Protein AF-A0A8X8XMQ1-F1 (afdb_monomer)

InterPro domains:
  IPR029466 No apical meristem-associated, C-terminal domain [PF14303] (60-136)

Foldseek 3Di:
DDDPFDDDDPVLVVLLVVLLVCLVPDVVNPPPDDPVVSLVSSLCCSQVPPPDDPPHDRDDSVRSVVSVVVVVVVVVVVVVVVVVVVVVVCPDAHPVRVVVVVVVVVVVLVVLVPDDLVPDPDPVVSVVSVVSVVVVVVVVVVVVPDPPPVPDPDDPPPDVPPPPPDPDDDDD

Organism: Salvia splendens (NCBI:txid180675)

Solvent-accessible surface area (backbone atoms only — not comparable to full-atom values): 10813 Å² total; per-residue (Å²): 134,88,76,80,76,79,79,80,50,70,66,55,51,52,51,46,51,50,42,45,50,55,62,74,65,34,79,88,62,54,93,86,62,55,71,69,60,53,42,50,49,41,31,49,47,50,72,65,37,87,89,50,65,86,86,58,75,87,68,49,54,70,62,52,51,56,51,51,54,51,50,51,51,51,52,54,51,52,51,51,52,52,53,52,51,55,52,54,68,63,72,75,63,48,74,64,53,55,50,51,50,54,53,49,51,52,53,52,53,48,51,64,65,68,53,70,64,86,76,50,84,51,68,67,62,35,51,50,55,55,52,50,45,52,52,53,53,52,52,53,63,63,60,71,74,61,79,87,80,85,83,73,91,68,75,81,79,84,64,76,82,77,73,72,92,63,100,73,74,82,91,127

Radius of gyration: 32.0 Å; Cα contacts (8 Å, |Δi|>4): 45; chains: 1; bounding box: 62×36×99 Å

Nearest PDB structures (foldseek):
  2kkm-assembly1_A  TM=2.518E-01  e=3.174E+00  Saccharomyces cerevisiae
  8zkk-assembly1_A  TM=2.402E-01  e=3.375E+00  Vibrio cholerae

Sequence (172 aa):
MSVRQESYTENEYILLCKVYMEISQDPGIGTSQSAQRFWQRVENGFNQAEERDPTWPESTQRSMQARIQAIEKATKKFHGCIRAAEARNRSGASNVDINSHDLKTVKEENKIMAMDLSSIVDPDSRAYFQAERRRILQKIAQQQEQPNDYATGTYPSYFDNIGGSGSGLPDY

Structure (mmCIF, N/CA/C/O backbone):
data_AF-A0A8X8XMQ1-F1
#
_entry.id   AF-A0A8X8XMQ1-F1
#
loop_
_atom_site.group_PDB
_atom_site.id
_atom_site.type_symbol
_atom_site.label_atom_id
_atom_site.label_alt_id
_atom_site.label_comp_id
_atom_site.label_asym_id
_atom_site.label_entity_id
_atom_site.label_seq_id
_atom_site.pdbx_PDB_ins_code
_atom_site.Cartn_x
_atom_site.Cartn_y
_atom_site.Cartn_z
_atom_site.occupancy
_atom_site.B_iso_or_equiv
_atom_site.auth_seq_id
_atom_site.auth_comp_id
_atom_site.auth_asym_id
_atom_site.auth_atom_id
_atom_site.pdbx_PDB_model_num
ATOM 1 N N . MET A 1 1 ? -0.361 1.580 37.989 1.00 31.00 1 MET A N 1
ATOM 2 C CA . MET A 1 1 ? 0.686 0.943 37.161 1.00 31.00 1 MET A CA 1
ATOM 3 C C . MET A 1 1 ? 0.164 0.907 35.734 1.00 31.00 1 MET A C 1
ATOM 5 O O . MET A 1 1 ? -0.951 0.443 35.550 1.00 31.00 1 MET A O 1
ATOM 9 N N . SER A 1 2 ? 0.879 1.483 34.763 1.00 45.88 2 SER A N 1
ATOM 10 C CA . SER A 1 2 ? 0.451 1.472 33.356 1.00 45.88 2 SER A CA 1
ATOM 11 C C . SER A 1 2 ? 0.889 0.149 32.735 1.00 45.88 2 SER A C 1
ATOM 13 O O . SER A 1 2 ? 2.086 -0.082 32.566 1.00 45.88 2 SER A O 1
ATOM 15 N N . VAL A 1 3 ? -0.060 -0.751 32.493 1.00 45.72 3 VAL A N 1
ATOM 16 C CA . VAL A 1 3 ? 0.205 -2.026 31.822 1.00 45.72 3 VAL A CA 1
ATOM 17 C C . VAL A 1 3 ? 0.444 -1.712 30.346 1.00 45.72 3 VAL A C 1
ATOM 19 O O . VAL A 1 3 ? -0.413 -1.119 29.690 1.00 45.72 3 VAL A O 1
ATOM 22 N N . ARG A 1 4 ? 1.627 -2.055 29.823 1.00 51.62 4 ARG A N 1
ATOM 23 C CA . ARG A 1 4 ? 1.875 -2.026 28.375 1.00 51.62 4 ARG A CA 1
ATOM 24 C C . ARG A 1 4 ? 0.881 -2.984 27.722 1.00 51.62 4 ARG A C 1
ATOM 26 O O . ARG A 1 4 ? 0.879 -4.158 28.071 1.00 51.62 4 ARG A O 1
ATOM 33 N N . GLN A 1 5 ? 0.061 -2.490 26.797 1.00 57.59 5 GLN A N 1
ATOM 34 C CA . GLN A 1 5 ? -0.728 -3.376 25.944 1.00 57.59 5 GLN A CA 1
ATOM 35 C C . GLN A 1 5 ? 0.222 -4.253 25.123 1.00 57.59 5 GLN A C 1
ATOM 37 O O . GLN A 1 5 ? 1.245 -3.768 24.626 1.00 57.59 5 GLN A O 1
ATOM 42 N N . GLU A 1 6 ? -0.119 -5.533 25.006 1.00 67.06 6 GLU A N 1
ATOM 43 C CA . GLU A 1 6 ? 0.567 -6.473 24.126 1.00 67.06 6 GLU A CA 1
ATOM 44 C C . GLU A 1 6 ? 0.499 -5.983 22.670 1.00 67.06 6 GLU A C 1
ATOM 46 O O . GLU A 1 6 ? -0.415 -5.260 22.255 1.00 67.06 6 GLU A O 1
ATOM 51 N N . SER A 1 7 ? 1.536 -6.300 21.896 1.00 81.06 7 SER A N 1
ATOM 52 C CA . SER A 1 7 ? 1.567 -5.998 20.466 1.00 81.06 7 SER A CA 1
ATOM 53 C C . SER A 1 7 ? 0.477 -6.786 19.748 1.00 81.06 7 SER A C 1
ATOM 55 O O . SER A 1 7 ? 0.294 -7.958 20.057 1.00 81.06 7 SER A O 1
ATOM 57 N N . TYR A 1 8 ? -0.175 -6.172 18.757 1.00 87.50 8 TYR A N 1
ATOM 58 C CA . TYR A 1 8 ? -1.131 -6.897 17.918 1.00 87.50 8 TYR A CA 1
ATOM 59 C C . TYR A 1 8 ? -0.443 -8.079 17.243 1.00 87.50 8 TYR A C 1
ATOM 61 O O . TYR A 1 8 ? 0.661 -7.951 16.705 1.00 87.50 8 TYR A O 1
ATOM 69 N N . THR A 1 9 ? -1.131 -9.205 17.258 1.00 92.44 9 THR A N 1
ATOM 70 C CA . THR A 1 9 ? -0.825 -10.389 16.474 1.00 92.44 9 THR A CA 1
ATOM 71 C C . THR A 1 9 ? -1.127 -10.150 14.996 1.00 92.44 9 THR A C 1
ATOM 73 O O . THR A 1 9 ? -1.836 -9.217 14.614 1.00 92.44 9 THR A O 1
ATOM 76 N N . GLU A 1 10 ? -0.594 -11.012 14.135 1.00 92.50 10 GLU A N 1
ATOM 77 C CA . GLU A 1 10 ? -0.872 -10.964 12.697 1.00 92.50 10 GLU A CA 1
ATOM 78 C C . GLU A 1 10 ? -2.375 -11.072 12.398 1.00 92.50 10 GLU A C 1
ATOM 80 O O . GLU A 1 10 ? -2.903 -10.294 11.605 1.00 92.50 10 GLU A O 1
ATOM 85 N N . ASN A 1 11 ? -3.085 -11.957 13.101 1.00 94.69 11 ASN A N 1
ATOM 86 C CA . ASN A 1 11 ? -4.529 -12.125 12.948 1.00 94.69 11 ASN A CA 1
ATOM 87 C C . ASN A 1 11 ? -5.309 -10.871 13.376 1.00 94.69 11 ASN A C 1
ATOM 89 O O . ASN A 1 11 ? -6.261 -10.493 12.693 1.00 94.69 11 ASN A O 1
ATOM 93 N N . GLU A 1 12 ? -4.881 -10.178 14.440 1.00 94.44 12 GLU A N 1
ATOM 94 C CA . GLU A 1 12 ? -5.466 -8.884 14.821 1.00 94.44 12 GLU A CA 1
ATOM 95 C C . GLU A 1 12 ? -5.277 -7.836 13.721 1.00 94.44 12 GLU A C 1
ATOM 97 O O . GLU A 1 12 ? -6.205 -7.089 13.411 1.00 94.44 12 GLU A O 1
ATOM 102 N N . TYR A 1 13 ? -4.094 -7.781 13.098 1.00 95.38 13 TYR A N 1
ATOM 103 C CA . TYR A 1 13 ? -3.847 -6.872 11.978 1.00 95.38 13 TYR A CA 1
ATOM 104 C C . TYR A 1 13 ? -4.700 -7.210 10.754 1.00 95.38 13 TYR A C 1
ATOM 106 O O . TYR A 1 13 ? -5.242 -6.296 10.133 1.00 95.38 13 TYR A O 1
ATOM 114 N N . ILE A 1 14 ? -4.836 -8.494 10.412 1.00 95.88 14 ILE A N 1
ATOM 115 C CA . ILE A 1 14 ? -5.660 -8.941 9.282 1.00 95.88 14 ILE A CA 1
ATOM 116 C C . ILE A 1 14 ? -7.117 -8.523 9.496 1.00 95.88 14 ILE A C 1
ATOM 118 O O . ILE A 1 14 ? -7.693 -7.887 8.611 1.00 95.88 14 ILE A O 1
ATOM 122 N N . LEU A 1 15 ? -7.693 -8.820 10.667 1.00 96.94 15 LEU A N 1
ATOM 123 C CA . LEU A 1 15 ? -9.064 -8.425 10.994 1.00 96.94 15 LEU A CA 1
ATOM 124 C C . LEU A 1 15 ? -9.235 -6.902 10.942 1.00 96.94 15 LEU A C 1
ATOM 126 O O . LEU A 1 15 ? -10.170 -6.401 10.319 1.00 96.94 15 LEU A O 1
ATOM 130 N N . LEU A 1 16 ? -8.308 -6.154 11.548 1.00 96.69 16 LEU A N 1
ATOM 131 C CA . LEU A 1 16 ? -8.357 -4.693 11.548 1.00 96.69 16 LEU A CA 1
ATOM 132 C C . LEU A 1 16 ? -8.347 -4.122 10.122 1.00 96.69 16 LEU A C 1
ATOM 134 O O . LEU A 1 16 ? -9.133 -3.227 9.816 1.00 96.69 16 LEU A O 1
ATOM 138 N N . CYS A 1 17 ? -7.493 -4.647 9.242 1.00 96.88 17 CYS A N 1
ATOM 139 C CA 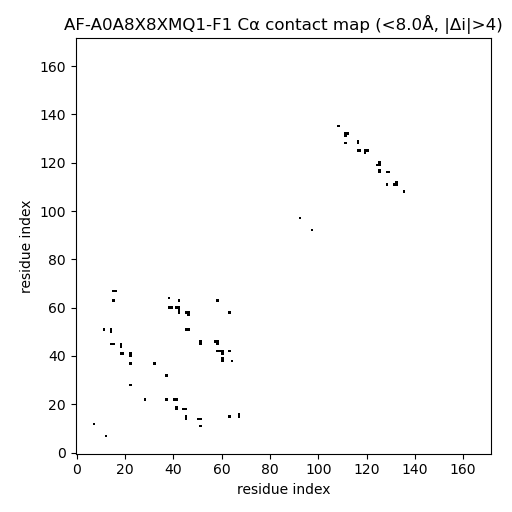. CYS A 1 17 ? -7.455 -4.241 7.840 1.00 96.88 17 CYS A CA 1
ATOM 140 C C . CYS A 1 17 ? -8.768 -4.552 7.117 1.00 96.88 17 CYS A C 1
ATOM 142 O O . CYS A 1 17 ? -9.266 -3.686 6.403 1.00 96.88 17 CYS A O 1
ATOM 144 N N . LYS A 1 18 ? -9.352 -5.742 7.306 1.00 96.25 18 LYS A N 1
ATOM 145 C CA . LYS A 1 18 ? -10.637 -6.102 6.683 1.00 96.25 18 LYS A CA 1
ATOM 146 C C . LYS A 1 18 ? -11.751 -5.136 7.087 1.00 96.25 18 LYS A C 1
ATOM 148 O O . LYS A 1 18 ? -12.341 -4.498 6.221 1.00 96.25 18 LYS A O 1
ATOM 153 N N . VAL A 1 19 ? -11.957 -4.955 8.394 1.00 96.50 19 VAL A N 1
ATOM 154 C CA . VAL A 1 19 ? -12.991 -4.060 8.939 1.00 96.50 19 VAL A CA 1
ATOM 155 C C . VAL A 1 19 ? -12.786 -2.623 8.455 1.00 96.50 19 VAL A C 1
ATOM 157 O O . VAL A 1 19 ? -13.733 -1.951 8.049 1.00 96.50 19 VAL A O 1
ATOM 160 N N . TYR A 1 20 ? -11.541 -2.138 8.461 1.00 95.56 20 TYR A N 1
ATOM 161 C CA . TYR A 1 20 ? -11.221 -0.805 7.955 1.00 95.56 20 TYR A CA 1
ATOM 162 C C . TYR A 1 20 ? -11.580 -0.646 6.472 1.00 95.56 20 TYR A C 1
ATOM 164 O O . TYR A 1 20 ? -12.140 0.377 6.075 1.00 95.56 20 TYR A O 1
ATOM 172 N N . MET A 1 21 ? -11.272 -1.650 5.648 1.00 94.12 21 MET A N 1
ATOM 173 C CA . MET A 1 21 ? -11.558 -1.625 4.214 1.00 94.12 21 MET A CA 1
ATOM 174 C C . MET A 1 21 ? -13.061 -1.650 3.932 1.00 94.12 21 MET A C 1
ATOM 176 O O . MET A 1 21 ? -13.530 -0.844 3.136 1.00 94.12 21 MET A O 1
ATOM 180 N N . GLU A 1 22 ? -13.826 -2.489 4.630 1.00 92.94 22 GLU A N 1
ATOM 181 C CA . GLU A 1 22 ? -15.287 -2.545 4.490 1.00 92.94 22 GLU A CA 1
ATOM 182 C C . GLU A 1 22 ? -15.936 -1.197 4.826 1.00 92.94 22 GLU A C 1
ATOM 184 O O . GLU A 1 22 ? -16.739 -0.677 4.055 1.00 92.94 22 GLU A O 1
ATOM 189 N N . ILE A 1 23 ? -15.529 -0.578 5.936 1.00 92.12 23 ILE A N 1
ATOM 190 C CA . ILE A 1 23 ? -16.102 0.696 6.391 1.00 92.12 23 ILE A CA 1
ATOM 191 C C . ILE A 1 23 ? -15.650 1.872 5.520 1.00 92.12 23 ILE A C 1
ATOM 193 O O . ILE A 1 23 ? -16.423 2.803 5.298 1.00 92.12 23 ILE A O 1
ATOM 197 N N . SER A 1 24 ? -14.401 1.873 5.045 1.00 90.00 24 SER A N 1
ATOM 198 C CA . SER A 1 24 ? -13.881 2.954 4.192 1.00 90.00 24 SER A CA 1
ATOM 199 C C . SER A 1 24 ? -14.435 2.918 2.767 1.00 90.00 24 SER A C 1
ATOM 201 O O . SER A 1 24 ? -14.414 3.948 2.094 1.00 90.00 24 SER A O 1
ATOM 203 N N . GLN A 1 25 ? -14.944 1.767 2.320 1.00 87.69 25 GLN A N 1
ATOM 204 C CA . GLN A 1 25 ? -15.527 1.580 0.991 1.00 87.69 25 GLN A CA 1
ATOM 205 C C . GLN A 1 25 ? -17.059 1.556 0.979 1.00 87.69 25 GLN A C 1
ATOM 207 O O . GLN A 1 25 ? -17.641 1.488 -0.102 1.00 87.69 25 GLN A O 1
ATOM 212 N N . ASP A 1 26 ? -17.721 1.622 2.137 1.00 85.62 26 ASP A N 1
ATOM 213 C CA . ASP A 1 26 ? -19.181 1.595 2.218 1.00 85.62 26 ASP A CA 1
ATOM 214 C C . ASP A 1 26 ? -19.794 2.863 1.574 1.00 85.62 26 ASP A C 1
ATOM 216 O O . ASP A 1 26 ? -19.640 3.970 2.101 1.00 85.62 26 ASP A O 1
ATOM 220 N N . PRO A 1 27 ? -20.528 2.734 0.451 1.00 77.75 27 PRO A N 1
ATOM 221 C CA . PRO A 1 27 ? -21.112 3.875 -0.249 1.00 77.75 27 PRO A CA 1
ATOM 222 C C . PRO A 1 27 ? -22.283 4.518 0.511 1.00 77.75 27 PRO A C 1
ATOM 224 O O . PRO A 1 27 ? -22.607 5.681 0.266 1.00 77.75 27 PRO A O 1
ATOM 227 N N . GLY A 1 28 ? -22.931 3.788 1.428 1.00 76.44 28 GLY A N 1
ATOM 228 C CA . GLY A 1 28 ? -23.977 4.314 2.310 1.00 76.44 28 GLY A CA 1
ATOM 229 C C . GLY A 1 28 ? -23.410 5.195 3.426 1.00 76.44 28 GLY A C 1
ATOM 230 O O . GLY A 1 28 ? -24.102 6.055 3.980 1.00 76.44 28 GLY A O 1
ATOM 231 N N . ILE A 1 29 ? -22.122 5.035 3.718 1.00 68.56 29 IL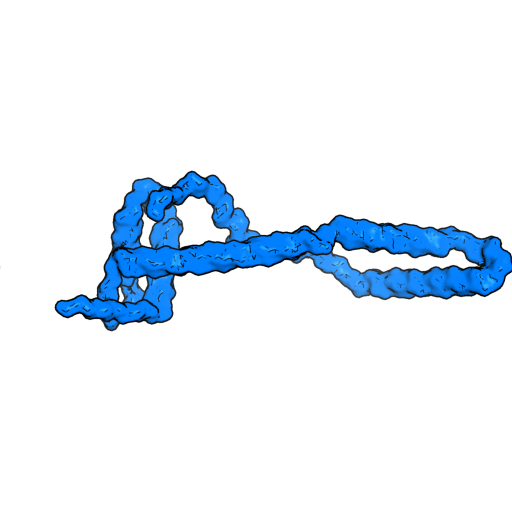E A N 1
ATOM 232 C CA . ILE A 1 29 ? -21.345 5.863 4.628 1.00 68.56 29 ILE A CA 1
ATOM 233 C C . ILE A 1 29 ? -20.786 7.037 3.818 1.00 68.56 29 ILE A C 1
ATOM 235 O O . ILE A 1 29 ? -19.616 7.087 3.462 1.00 68.56 29 ILE A O 1
ATOM 239 N N . GLY A 1 30 ? -21.660 7.987 3.473 1.00 59.88 30 GLY A N 1
ATOM 240 C CA . GLY A 1 30 ? -21.283 9.144 2.658 1.00 59.88 30 GLY A CA 1
ATOM 241 C C . GLY A 1 30 ? -20.008 9.855 3.144 1.00 59.88 30 GLY A C 1
ATOM 242 O O . GLY A 1 30 ? -19.687 9.873 4.334 1.00 59.88 30 GLY A O 1
ATOM 243 N N . THR A 1 31 ? -19.305 10.513 2.219 1.00 62.78 31 THR A N 1
ATOM 244 C CA . THR A 1 31 ? -18.027 11.228 2.433 1.00 62.78 31 THR A CA 1
ATOM 245 C C . THR A 1 31 ? -18.091 12.382 3.444 1.00 62.78 31 THR A C 1
ATOM 247 O O . THR A 1 31 ? -17.064 12.963 3.785 1.00 62.78 31 THR A O 1
ATOM 250 N N . SER A 1 32 ? -19.275 12.721 3.956 1.00 69.44 32 SER A N 1
ATOM 251 C CA . SER A 1 32 ? -19.523 13.839 4.876 1.00 69.44 32 SER A CA 1
ATOM 252 C C . SER A 1 32 ? -19.687 13.406 6.340 1.00 69.44 32 SER A C 1
ATOM 254 O O . SER A 1 32 ? -20.554 13.922 7.045 1.00 69.44 32 SER A O 1
ATOM 256 N N . GLN A 1 33 ? -18.873 12.466 6.824 1.00 80.44 33 GLN A N 1
ATOM 257 C CA . GLN A 1 33 ? -18.819 12.121 8.252 1.00 80.44 33 GLN A CA 1
ATOM 258 C C . GLN A 1 33 ? -17.553 12.655 8.927 1.00 80.44 33 GLN A C 1
ATOM 260 O O . GLN A 1 33 ? -16.513 12.826 8.295 1.00 80.44 33 GLN A O 1
ATOM 265 N N . SER A 1 34 ? -17.622 12.892 10.239 1.00 88.44 34 SER A N 1
ATOM 266 C CA . SER A 1 34 ? -16.431 13.259 11.006 1.00 88.44 34 SER A CA 1
ATOM 267 C C . SER A 1 34 ? -15.488 12.065 11.164 1.00 88.44 34 SER A C 1
ATOM 269 O O . SER A 1 34 ? -15.932 10.919 11.284 1.00 88.44 34 SER A O 1
ATOM 271 N N . ALA A 1 35 ? -14.184 12.341 11.255 1.00 87.19 35 ALA A N 1
ATOM 272 C CA . ALA A 1 35 ? -13.172 11.321 11.535 1.00 87.19 35 ALA A CA 1
ATOM 273 C C . ALA A 1 35 ? -13.514 10.515 12.802 1.00 87.19 35 ALA A C 1
ATOM 275 O O . ALA A 1 35 ? -13.365 9.298 12.828 1.00 87.19 35 ALA A O 1
ATOM 276 N N . GLN A 1 36 ? -14.054 11.180 13.828 1.00 88.31 36 GLN A N 1
ATOM 277 C CA . GLN A 1 36 ? -14.484 10.524 15.061 1.00 88.31 36 GLN A CA 1
ATOM 278 C C . GLN A 1 36 ? -15.573 9.473 14.816 1.00 88.31 36 GLN A C 1
ATOM 280 O O . GLN A 1 36 ? -15.504 8.380 15.369 1.00 88.31 36 GLN A O 1
ATOM 285 N N . ARG A 1 37 ? -16.577 9.781 13.984 1.00 90.75 37 ARG A N 1
ATOM 286 C CA . ARG A 1 37 ? -17.654 8.833 13.662 1.00 90.75 37 ARG A CA 1
ATOM 287 C C . ARG A 1 37 ? -17.162 7.678 12.806 1.00 90.75 37 ARG A C 1
ATOM 289 O O . ARG A 1 37 ? -17.560 6.547 13.063 1.00 90.75 37 ARG A O 1
ATOM 296 N N . PHE A 1 38 ? -16.277 7.953 11.851 1.00 92.25 38 PHE A N 1
ATOM 297 C CA . PHE A 1 38 ? -15.632 6.914 11.056 1.00 92.25 38 PHE A CA 1
ATOM 298 C C . PHE A 1 38 ? -14.893 5.915 11.956 1.00 92.25 38 PHE A C 1
ATOM 300 O O . PHE A 1 38 ? -15.184 4.723 11.943 1.00 92.25 38 PHE A O 1
ATOM 307 N N . TRP A 1 39 ? -13.999 6.408 12.811 1.00 93.81 39 TRP A N 1
ATOM 308 C CA . TRP A 1 39 ? -13.203 5.544 13.675 1.00 93.81 39 TRP A CA 1
ATOM 309 C C . TRP A 1 39 ? -14.026 4.841 14.757 1.00 93.81 39 TRP A C 1
ATOM 311 O O . TRP A 1 39 ? -13.691 3.719 15.120 1.00 93.81 39 TRP A O 1
ATOM 321 N N . GLN A 1 40 ? -15.122 5.443 15.225 1.00 93.62 40 GLN A N 1
ATOM 322 C CA . GLN A 1 40 ? -16.072 4.762 16.108 1.00 93.62 40 GLN A CA 1
ATOM 323 C C . GLN A 1 40 ? -16.719 3.550 15.418 1.00 93.62 40 GLN A C 1
ATOM 325 O O . GLN A 1 40 ? -16.948 2.525 16.053 1.00 93.62 40 GLN A O 1
ATOM 330 N N . ARG A 1 41 ? -17.009 3.638 14.114 1.00 93.94 41 ARG A N 1
A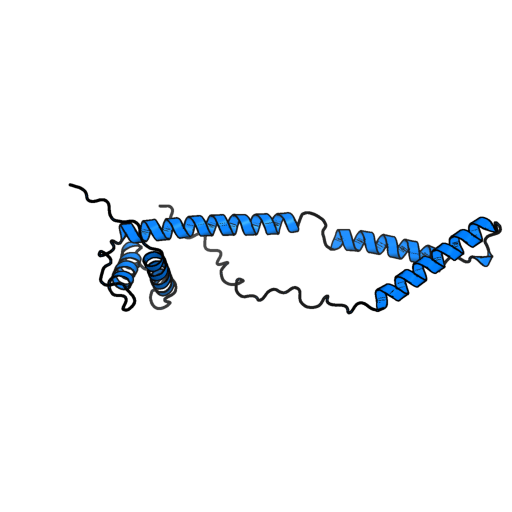TOM 331 C CA . ARG A 1 41 ? -17.511 2.486 13.350 1.00 93.94 41 ARG A CA 1
ATOM 332 C C . ARG A 1 41 ? -16.448 1.409 13.213 1.00 93.94 41 ARG A C 1
ATOM 334 O O . ARG A 1 41 ? -16.777 0.246 13.393 1.00 93.94 41 ARG A O 1
ATOM 341 N N . VAL A 1 42 ? -15.197 1.792 12.950 1.00 95.12 42 VAL A N 1
ATOM 342 C CA . VAL A 1 42 ? -14.069 0.846 12.887 1.00 95.12 42 VAL A CA 1
ATOM 343 C C . VAL A 1 42 ? -13.885 0.134 14.223 1.00 95.12 42 VAL A C 1
ATOM 345 O O . VAL A 1 42 ? -13.745 -1.082 14.249 1.00 95.12 42 VAL A O 1
ATOM 348 N N . GLU A 1 43 ? -13.950 0.871 15.330 1.00 95.69 43 GLU A N 1
ATOM 349 C CA . GLU A 1 43 ? -13.862 0.307 16.676 1.00 95.69 43 GLU A CA 1
ATOM 350 C C . GLU A 1 43 ? -14.992 -0.676 16.970 1.00 95.69 43 GLU A C 1
ATOM 352 O O . GLU A 1 43 ? -14.728 -1.806 17.379 1.00 95.69 43 GLU A O 1
ATOM 357 N N . ASN A 1 44 ? -16.237 -0.280 16.701 1.00 95.50 44 ASN A N 1
ATOM 358 C CA . ASN A 1 44 ? -17.387 -1.159 16.879 1.00 95.50 44 ASN A CA 1
ATOM 359 C C . ASN A 1 44 ? -17.280 -2.401 15.986 1.00 95.50 44 ASN A C 1
ATOM 361 O O . ASN A 1 44 ? -17.454 -3.508 16.479 1.00 95.50 44 ASN A O 1
ATOM 365 N N . GLY A 1 45 ? -16.951 -2.232 14.703 1.00 95.38 45 GLY A N 1
ATOM 366 C CA . GLY A 1 45 ? -16.808 -3.334 13.753 1.00 95.38 45 GLY A CA 1
ATOM 367 C C . GLY A 1 45 ? -15.709 -4.311 14.158 1.00 95.38 45 GLY A C 1
ATOM 368 O O . GLY A 1 45 ? -15.917 -5.515 14.110 1.00 95.38 45 GLY A O 1
ATOM 369 N N . PHE A 1 46 ? -14.568 -3.813 14.638 1.00 96.62 46 PHE A N 1
ATOM 370 C CA . PHE A 1 46 ? -13.468 -4.662 15.086 1.00 96.62 46 PHE A CA 1
ATOM 371 C C . PHE A 1 46 ? -13.816 -5.413 16.372 1.00 96.62 46 PHE A C 1
ATOM 373 O O . PHE A 1 46 ? -13.630 -6.623 16.443 1.00 96.62 46 PHE A O 1
ATOM 380 N N . ASN A 1 47 ? -14.330 -4.714 17.391 1.00 95.38 47 ASN A N 1
ATOM 381 C CA . ASN A 1 47 ? -14.629 -5.324 18.689 1.00 95.38 47 ASN A CA 1
ATOM 382 C C . ASN A 1 47 ? -15.861 -6.250 18.649 1.00 95.38 47 ASN A C 1
ATOM 384 O O . ASN A 1 47 ? -15.978 -7.112 19.516 1.00 95.38 47 ASN A O 1
ATOM 388 N N . GLN A 1 48 ? -16.751 -6.099 17.661 1.00 95.19 48 GLN A N 1
ATOM 389 C CA . GLN A 1 48 ? -17.973 -6.904 17.499 1.00 95.19 48 GLN A CA 1
ATOM 390 C C . GLN A 1 48 ? -17.896 -7.930 16.355 1.00 95.19 48 GLN A C 1
ATOM 392 O O . GLN A 1 48 ? -18.883 -8.618 16.104 1.00 95.19 48 GLN A O 1
ATOM 397 N N . ALA A 1 49 ? -16.767 -8.039 15.650 1.00 95.56 49 ALA A N 1
ATOM 398 C CA . ALA A 1 49 ? -16.619 -8.989 14.550 1.00 95.56 49 ALA A CA 1
ATOM 399 C C . ALA A 1 49 ? -16.755 -10.443 15.029 1.00 95.56 49 ALA A C 1
ATOM 401 O O . ALA A 1 49 ? -16.131 -10.841 16.012 1.00 95.56 49 ALA A O 1
ATOM 402 N N . GLU A 1 50 ? -17.512 -11.259 14.291 1.00 93.56 50 GLU A N 1
ATOM 403 C CA . GLU A 1 50 ? -17.701 -12.684 14.609 1.00 93.56 50 GLU A CA 1
ATOM 404 C C . GLU A 1 50 ? -16.394 -13.485 14.534 1.00 93.56 50 GLU A C 1
ATOM 406 O O . GLU A 1 50 ? -16.190 -14.422 15.300 1.00 93.56 50 GLU A O 1
ATOM 411 N N . GLU A 1 51 ? -15.487 -13.100 13.631 1.00 92.12 51 GLU A N 1
ATOM 412 C CA . GLU A 1 51 ? -14.176 -13.737 13.457 1.00 92.12 51 GLU A CA 1
ATOM 413 C C . GLU A 1 51 ? -13.118 -13.263 14.475 1.00 92.12 51 GLU A C 1
ATOM 415 O O . GLU A 1 51 ? -11.965 -13.696 14.418 1.00 92.12 51 GLU A O 1
ATOM 420 N N . ARG A 1 52 ? -13.485 -12.380 15.415 1.00 93.31 52 ARG A N 1
ATOM 421 C CA . ARG A 1 52 ? -12.585 -11.885 16.462 1.00 93.31 52 ARG A CA 1
ATOM 422 C C . ARG A 1 52 ? -12.321 -12.968 17.504 1.00 93.31 52 ARG A C 1
ATOM 424 O O . ARG A 1 52 ? -13.250 -13.549 18.062 1.00 93.31 52 ARG A O 1
ATOM 431 N N . ASP A 1 53 ? -11.054 -13.162 17.859 1.00 92.75 53 ASP A N 1
ATOM 432 C CA . ASP A 1 53 ? -10.692 -14.046 18.965 1.00 92.75 53 ASP A CA 1
ATOM 433 C C . ASP A 1 53 ? -11.212 -13.471 20.304 1.00 92.75 53 ASP A C 1
ATOM 435 O O . ASP A 1 53 ? -10.897 -12.322 20.649 1.00 92.75 53 ASP A O 1
ATOM 439 N N . PRO A 1 54 ? -11.994 -14.232 21.093 1.00 90.25 54 PRO A N 1
ATOM 440 C CA . PRO A 1 54 ? -12.489 -13.783 22.393 1.00 90.25 54 PRO A CA 1
ATOM 441 C C . PRO A 1 54 ? -11.387 -13.472 23.414 1.00 90.25 54 PRO A C 1
ATOM 443 O O . PRO A 1 54 ? -11.633 -12.739 24.370 1.00 90.25 54 PRO A O 1
ATOM 446 N N . THR A 1 55 ? -10.184 -14.023 23.236 1.00 90.81 55 THR A N 1
ATOM 447 C CA . THR A 1 55 ? -9.040 -13.802 24.131 1.00 90.81 55 THR A CA 1
ATOM 448 C C . THR A 1 55 ? -8.369 -12.448 23.922 1.00 90.81 55 THR A C 1
ATOM 450 O O . THR A 1 55 ? -7.664 -11.976 24.817 1.00 90.81 55 THR A O 1
ATOM 453 N N . TRP A 1 56 ? -8.595 -11.787 22.780 1.00 91.88 56 TRP A N 1
ATOM 454 C CA . TRP A 1 56 ? -7.996 -10.483 22.517 1.00 91.88 56 TRP A CA 1
ATOM 455 C C . TRP A 1 56 ? -8.590 -9.406 23.427 1.00 91.88 56 TRP A C 1
ATOM 457 O O . TRP A 1 56 ? -9.812 -9.367 23.629 1.00 91.88 56 TRP A O 1
ATOM 467 N N . PRO A 1 57 ? -7.768 -8.477 23.942 1.00 89.50 57 PRO A N 1
ATOM 468 C CA . PRO A 1 57 ? -8.265 -7.344 24.706 1.00 89.50 57 PRO A CA 1
ATOM 469 C C . PRO A 1 57 ? -9.084 -6.406 23.815 1.00 89.50 57 PRO A C 1
ATOM 471 O O . PRO A 1 57 ? -8.853 -6.287 22.607 1.00 89.50 57 PRO A O 1
ATOM 474 N N . GLU A 1 58 ? -10.052 -5.715 24.414 1.00 89.50 58 GLU A N 1
ATOM 475 C CA . GLU A 1 58 ? -10.823 -4.703 23.697 1.00 89.50 58 GLU A CA 1
ATOM 476 C C . GLU A 1 58 ? -9.885 -3.619 23.154 1.00 89.50 58 GLU A C 1
ATOM 478 O O . GLU A 1 58 ? -9.009 -3.091 23.851 1.00 89.50 58 GLU A O 1
ATOM 483 N N . SER A 1 59 ? -10.031 -3.331 21.865 1.00 89.38 59 SER A N 1
ATOM 484 C CA . SER A 1 59 ? -9.162 -2.395 21.175 1.00 89.38 59 SER A CA 1
ATOM 485 C C . SER A 1 59 ? -9.774 -1.011 21.176 1.00 89.38 59 SER A C 1
ATOM 487 O O . SER A 1 59 ? -10.942 -0.842 20.849 1.00 89.38 59 SER A O 1
ATOM 489 N N . THR A 1 60 ? -8.959 -0.013 21.512 1.00 92.19 60 THR A N 1
ATOM 490 C CA . THR A 1 60 ? -9.399 1.384 21.520 1.00 92.19 60 THR A CA 1
ATOM 491 C C . THR A 1 60 ? -9.255 2.016 20.145 1.00 92.19 60 THR A C 1
ATOM 493 O O . THR A 1 60 ? -8.307 1.723 19.405 1.00 92.19 60 THR A O 1
ATOM 496 N N . GLN A 1 61 ? -10.121 2.977 19.843 1.00 92.25 61 GLN A N 1
ATOM 497 C CA . GLN A 1 61 ? -10.028 3.828 18.657 1.00 92.25 61 GLN A CA 1
ATOM 498 C C . GLN A 1 61 ? -8.593 4.310 18.361 1.00 92.25 61 GLN A C 1
ATOM 500 O O . GLN A 1 61 ? -8.089 4.176 17.246 1.00 92.25 61 GLN A O 1
ATOM 505 N N . ARG A 1 62 ? -7.896 4.833 19.381 1.00 91.38 62 ARG A N 1
ATOM 506 C CA . ARG A 1 62 ? -6.529 5.370 19.254 1.00 91.38 62 ARG A CA 1
ATOM 507 C C . ARG A 1 62 ? -5.514 4.291 18.865 1.00 91.38 62 ARG A C 1
ATOM 509 O O . ARG A 1 62 ? -4.631 4.544 18.048 1.00 91.38 62 ARG A O 1
ATOM 516 N N . SER A 1 63 ? -5.640 3.104 19.457 1.00 92.19 63 SER A N 1
ATOM 517 C CA . SER A 1 63 ? -4.799 1.939 19.167 1.00 92.19 63 SER A CA 1
ATOM 518 C C . SER A 1 63 ? -4.923 1.508 17.703 1.00 92.19 63 SER A C 1
ATOM 520 O O . SER A 1 63 ? -3.908 1.304 17.029 1.00 92.19 63 SER A O 1
ATOM 522 N N . MET A 1 64 ? -6.158 1.405 17.213 1.00 93.38 64 MET A N 1
ATOM 523 C CA . MET A 1 64 ? -6.458 1.003 15.838 1.00 93.38 64 MET A CA 1
ATOM 524 C C . MET A 1 64 ? -6.017 2.062 14.829 1.00 93.38 64 MET A C 1
ATOM 526 O O . MET A 1 64 ? -5.334 1.740 13.858 1.00 93.38 64 MET A O 1
ATOM 530 N N . GLN A 1 65 ? -6.316 3.334 15.104 1.00 94.38 65 GLN A N 1
ATOM 531 C CA . GLN A 1 65 ? -5.916 4.447 14.248 1.00 94.38 65 GLN A CA 1
ATOM 532 C C . GLN A 1 65 ? -4.397 4.500 14.051 1.00 94.38 65 GLN A C 1
ATOM 534 O O . GLN A 1 65 ? -3.932 4.584 12.916 1.00 94.38 65 GLN A O 1
ATOM 539 N N . ALA A 1 66 ? -3.613 4.401 15.130 1.00 92.69 66 ALA A N 1
ATOM 540 C CA . ALA A 1 66 ? -2.153 4.433 15.039 1.00 92.69 66 ALA A CA 1
ATOM 541 C C . ALA A 1 66 ? -1.594 3.300 14.159 1.00 92.69 66 ALA A C 1
ATOM 543 O O . ALA A 1 66 ? -0.637 3.499 13.408 1.00 92.69 66 ALA A O 1
ATOM 544 N N . ARG A 1 67 ? -2.206 2.113 14.225 1.00 93.31 67 ARG A N 1
ATOM 545 C CA . ARG A 1 67 ? -1.796 0.934 13.452 1.00 93.31 67 ARG A CA 1
ATOM 546 C C . ARG A 1 67 ? -2.136 1.066 11.977 1.00 93.31 67 ARG A C 1
ATOM 548 O O . ARG A 1 67 ? -1.253 0.878 11.145 1.00 93.31 67 ARG A O 1
ATOM 555 N N . ILE A 1 68 ? -3.367 1.455 11.653 1.00 95.25 68 ILE A N 1
ATOM 556 C CA . ILE A 1 68 ? -3.762 1.706 10.264 1.00 95.25 68 ILE A CA 1
ATOM 557 C C . ILE A 1 68 ? -2.889 2.799 9.645 1.00 95.25 68 ILE A C 1
ATOM 559 O O . ILE A 1 68 ? -2.364 2.610 8.554 1.00 95.25 68 ILE A O 1
ATOM 563 N N . GLN A 1 69 ? -2.632 3.901 10.355 1.00 93.69 69 GLN A N 1
ATOM 564 C CA . GLN A 1 69 ? -1.754 4.963 9.853 1.00 93.69 69 GLN A CA 1
ATOM 565 C C . GLN A 1 69 ? -0.322 4.470 9.591 1.00 93.69 69 GLN A C 1
ATOM 567 O O . GLN A 1 69 ? 0.306 4.875 8.608 1.00 93.69 69 GLN A O 1
ATOM 572 N N . ALA A 1 70 ? 0.206 3.581 10.438 1.00 93.06 70 ALA A N 1
ATOM 573 C CA . ALA A 1 70 ? 1.506 2.958 10.207 1.00 93.06 70 ALA A CA 1
ATOM 574 C C . ALA A 1 70 ? 1.504 2.085 8.938 1.00 93.06 70 ALA A C 1
ATOM 576 O O . ALA A 1 70 ? 2.437 2.180 8.135 1.00 93.06 70 ALA A O 1
ATOM 577 N N . ILE A 1 71 ? 0.442 1.301 8.725 1.00 93.56 71 ILE A N 1
ATOM 578 C CA . ILE A 1 71 ? 0.247 0.477 7.522 1.00 93.56 71 ILE A CA 1
ATOM 579 C C . ILE A 1 71 ? 0.144 1.364 6.281 1.00 93.56 71 ILE A C 1
ATOM 581 O O . ILE A 1 71 ? 0.897 1.177 5.329 1.00 93.56 71 ILE A O 1
ATOM 585 N N . GLU A 1 72 ? -0.703 2.391 6.299 1.00 93.81 72 GLU A N 1
ATOM 586 C CA . GLU A 1 72 ? -0.846 3.333 5.189 1.00 93.81 72 GLU A CA 1
ATOM 587 C C . GLU A 1 72 ? 0.478 4.014 4.839 1.00 93.81 72 GLU A C 1
ATOM 589 O O . GLU A 1 72 ? 0.807 4.169 3.662 1.00 93.81 72 GLU A O 1
ATOM 594 N N . LYS A 1 73 ? 1.268 4.408 5.844 1.00 93.94 73 LYS A N 1
ATOM 595 C CA . LYS A 1 73 ? 2.589 5.008 5.629 1.00 93.94 73 LYS A CA 1
ATOM 596 C C . LYS A 1 73 ? 3.545 4.031 4.944 1.00 93.94 73 LYS A C 1
ATOM 598 O O . LYS A 1 73 ? 4.248 4.427 4.010 1.00 93.94 73 LYS A O 1
ATOM 603 N N . ALA A 1 74 ? 3.572 2.772 5.382 1.00 92.56 74 ALA A N 1
ATOM 604 C CA . ALA A 1 74 ? 4.376 1.729 4.752 1.00 92.56 74 ALA A CA 1
ATOM 605 C C . ALA A 1 74 ? 3.931 1.481 3.301 1.00 92.56 74 ALA A C 1
ATOM 607 O O . ALA A 1 74 ? 4.762 1.489 2.392 1.00 92.56 74 ALA A O 1
ATOM 608 N N . THR A 1 75 ? 2.623 1.385 3.068 1.00 94.50 75 THR A N 1
ATOM 609 C CA . THR A 1 75 ? 2.018 1.205 1.744 1.00 94.50 75 THR A CA 1
ATOM 610 C C . THR A 1 75 ? 2.326 2.376 0.810 1.00 94.50 75 THR A C 1
ATOM 612 O O . THR A 1 75 ? 2.731 2.170 -0.332 1.00 94.50 75 THR A O 1
ATOM 615 N N . LYS A 1 76 ? 2.227 3.625 1.280 1.00 94.12 76 LYS A N 1
ATOM 616 C CA . LYS A 1 76 ? 2.604 4.822 0.504 1.00 94.12 76 LYS A CA 1
ATOM 617 C C . LYS A 1 76 ? 4.084 4.802 0.114 1.00 94.12 76 LYS A C 1
ATOM 619 O O . LYS A 1 76 ? 4.420 5.110 -1.028 1.00 94.12 76 LYS A O 1
ATOM 624 N N . LYS A 1 77 ? 4.971 4.398 1.031 1.00 94.75 77 LYS A N 1
ATOM 625 C CA . LYS A 1 77 ? 6.406 4.248 0.741 1.00 94.75 77 LYS A CA 1
ATOM 626 C C . LYS A 1 77 ? 6.652 3.175 -0.322 1.00 94.75 77 LYS A C 1
ATOM 628 O O . LYS A 1 77 ? 7.405 3.424 -1.260 1.00 94.75 77 LYS A O 1
ATOM 633 N N . PHE A 1 78 ? 5.999 2.021 -0.198 1.00 93.81 78 PHE A N 1
ATOM 634 C CA . PHE A 1 78 ? 6.094 0.931 -1.167 1.00 93.81 78 PHE A CA 1
ATOM 635 C C . PHE A 1 78 ? 5.640 1.365 -2.568 1.00 93.81 78 PHE A C 1
ATOM 637 O O . PHE A 1 78 ? 6.387 1.197 -3.531 1.00 93.81 78 PHE A O 1
ATOM 644 N N . HIS A 1 79 ? 4.487 2.032 -2.676 1.00 92.69 79 HIS A N 1
ATOM 645 C CA . HIS A 1 79 ? 4.023 2.610 -3.941 1.00 92.69 79 HIS A CA 1
ATOM 646 C C . HIS A 1 79 ? 5.020 3.620 -4.525 1.00 92.69 79 HIS A C 1
ATOM 648 O O . HIS A 1 79 ? 5.267 3.619 -5.729 1.00 92.69 79 HIS A O 1
ATOM 654 N N . GLY A 1 80 ? 5.639 4.457 -3.687 1.00 93.06 80 GLY A N 1
ATOM 655 C CA . GLY A 1 80 ? 6.706 5.362 -4.118 1.00 93.06 80 GLY A CA 1
ATOM 656 C C . GLY A 1 80 ? 7.900 4.622 -4.732 1.00 93.06 80 GLY A C 1
ATOM 657 O O . GLY A 1 80 ? 8.413 5.038 -5.770 1.00 93.06 80 GLY A O 1
ATOM 658 N N . CYS A 1 81 ? 8.309 3.497 -4.138 1.00 93.69 81 CYS A N 1
ATOM 659 C CA . CYS A 1 81 ? 9.369 2.646 -4.679 1.00 93.69 81 CYS A CA 1
ATOM 660 C C . CYS A 1 81 ? 8.988 2.025 -6.031 1.00 93.69 81 CYS A C 1
ATOM 662 O O . CYS A 1 81 ? 9.814 2.054 -6.943 1.00 93.69 81 CYS A O 1
ATOM 664 N N . ILE A 1 82 ? 7.756 1.522 -6.183 1.00 93.25 82 ILE A N 1
ATOM 665 C CA . ILE A 1 82 ? 7.256 0.992 -7.465 1.00 93.25 82 ILE A CA 1
ATOM 666 C C . ILE A 1 82 ? 7.313 2.074 -8.543 1.00 93.25 82 ILE A C 1
ATOM 668 O O . ILE A 1 82 ? 7.953 1.878 -9.574 1.00 93.25 82 ILE A O 1
ATOM 672 N N . ARG A 1 83 ? 6.743 3.256 -8.276 1.00 90.12 83 ARG A N 1
ATOM 673 C CA . ARG A 1 83 ? 6.739 4.368 -9.241 1.00 90.12 83 ARG A CA 1
ATOM 674 C C . ARG A 1 83 ? 8.148 4.806 -9.631 1.00 90.12 83 ARG A C 1
ATOM 676 O O . ARG A 1 83 ? 8.395 5.135 -10.788 1.00 90.12 83 ARG A O 1
ATOM 683 N N . ALA A 1 84 ? 9.084 4.812 -8.682 1.00 88.50 84 ALA A N 1
ATOM 684 C CA . ALA A 1 84 ? 10.481 5.130 -8.961 1.00 88.50 84 ALA A CA 1
ATOM 685 C C . ALA A 1 84 ? 11.153 4.067 -9.850 1.00 88.50 84 ALA A C 1
ATOM 687 O O . ALA A 1 84 ? 11.930 4.418 -10.741 1.00 88.50 84 ALA A O 1
ATOM 688 N N . ALA A 1 85 ? 10.850 2.783 -9.635 1.00 86.75 85 ALA A N 1
ATOM 689 C CA . ALA A 1 85 ? 11.344 1.694 -10.474 1.00 86.75 85 ALA A CA 1
ATOM 690 C C . ALA A 1 85 ? 10.777 1.779 -11.903 1.00 86.75 85 ALA A C 1
ATOM 692 O O . ALA A 1 85 ? 11.537 1.720 -12.868 1.00 86.75 85 ALA A O 1
ATOM 693 N N . GLU A 1 86 ? 9.472 2.014 -12.044 1.00 83.38 86 GLU A N 1
ATOM 694 C CA . GLU A 1 86 ? 8.811 2.222 -13.340 1.00 83.38 86 GLU A CA 1
ATOM 695 C C . GLU A 1 86 ? 9.377 3.433 -14.091 1.00 83.38 86 GLU A C 1
ATOM 697 O O . GLU A 1 86 ? 9.655 3.356 -15.289 1.00 83.38 86 GLU A O 1
ATOM 702 N N . ALA A 1 87 ? 9.606 4.547 -13.389 1.00 81.12 87 ALA A N 1
ATOM 703 C CA . ALA A 1 87 ? 10.191 5.748 -13.978 1.00 81.12 87 ALA A CA 1
ATOM 704 C C . ALA A 1 87 ? 11.618 5.503 -14.493 1.00 81.12 87 ALA A C 1
ATOM 706 O O . ALA A 1 87 ? 11.962 5.969 -15.579 1.00 81.12 87 ALA A O 1
ATOM 707 N N . ARG A 1 88 ? 12.431 4.731 -13.758 1.00 76.25 88 ARG A N 1
ATOM 708 C CA . ARG A 1 88 ? 13.790 4.354 -14.179 1.00 76.25 88 ARG A CA 1
ATOM 709 C C . ARG A 1 88 ? 13.784 3.456 -15.418 1.00 76.25 88 ARG A C 1
ATOM 711 O O . ARG A 1 88 ? 14.628 3.630 -16.292 1.00 76.25 88 ARG A O 1
ATOM 718 N N . ASN A 1 89 ? 12.817 2.546 -15.532 1.00 62.84 89 ASN A N 1
ATOM 719 C CA . ASN A 1 89 ? 12.661 1.699 -16.720 1.00 62.84 89 ASN A CA 1
ATOM 720 C C . ASN A 1 89 ? 12.259 2.503 -17.970 1.00 62.84 89 ASN A C 1
ATOM 722 O O . ASN A 1 89 ? 12.493 2.055 -19.089 1.00 62.84 89 ASN A O 1
ATOM 726 N N . ARG A 1 90 ? 11.699 3.710 -17.804 1.00 58.03 90 ARG A N 1
ATOM 727 C CA . ARG A 1 90 ? 11.329 4.605 -18.911 1.00 58.03 90 ARG A CA 1
ATOM 728 C C . ARG A 1 90 ? 12.484 5.505 -19.387 1.00 58.03 90 ARG A C 1
ATOM 730 O O . ARG A 1 90 ? 12.365 6.106 -20.448 1.00 58.03 90 ARG A O 1
ATOM 737 N N . SER A 1 91 ? 13.603 5.594 -18.659 1.00 51.84 91 SER A N 1
ATOM 738 C CA . SER A 1 91 ? 14.700 6.536 -18.956 1.00 51.84 91 SER A CA 1
ATOM 739 C C . SER A 1 91 ? 15.961 5.912 -19.582 1.00 51.84 91 SER A C 1
ATOM 741 O O . SER A 1 91 ? 17.019 6.532 -19.520 1.00 51.84 91 SER A O 1
ATOM 743 N N . GLY A 1 92 ? 15.891 4.694 -20.136 1.00 57.75 92 GLY A N 1
ATOM 744 C CA . GLY A 1 92 ? 17.088 3.947 -20.576 1.00 57.75 92 GLY A CA 1
ATOM 745 C C . GLY A 1 92 ? 17.269 3.746 -22.084 1.00 57.75 92 GLY A C 1
ATOM 746 O O . GLY A 1 92 ? 18.389 3.801 -22.573 1.00 57.75 92 GLY A O 1
ATOM 747 N N . ALA A 1 93 ? 16.187 3.529 -22.822 1.00 53.12 93 ALA A N 1
ATOM 748 C CA . ALA A 1 93 ? 16.124 3.569 -24.279 1.00 53.12 93 ALA A CA 1
ATOM 749 C C . ALA A 1 93 ? 14.635 3.616 -24.590 1.00 53.12 93 ALA A C 1
ATOM 751 O O . ALA A 1 93 ? 13.896 2.708 -24.200 1.00 53.12 93 ALA A O 1
ATOM 752 N N . SER A 1 94 ? 14.146 4.693 -25.196 1.00 56.19 94 SER A N 1
ATOM 753 C CA . SER A 1 94 ? 12.762 4.657 -25.646 1.00 56.19 94 SER A CA 1
ATOM 754 C C . SER A 1 94 ? 12.643 3.549 -26.699 1.00 56.19 94 SER A C 1
ATOM 756 O O . SER A 1 94 ? 13.599 3.273 -27.427 1.00 56.19 94 SER A O 1
ATOM 758 N N . ASN A 1 95 ? 11.467 2.930 -26.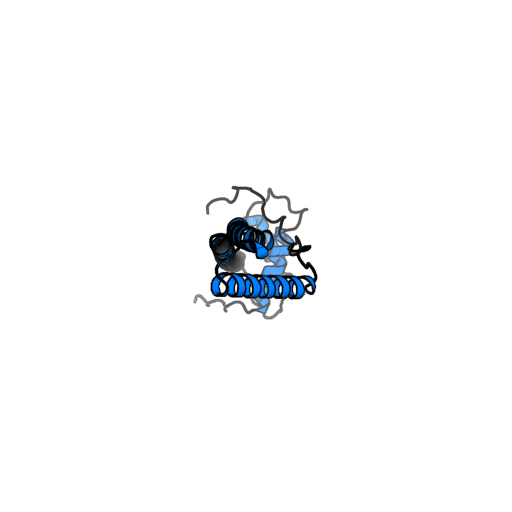838 1.00 56.09 95 ASN A N 1
ATOM 759 C CA . ASN A 1 95 ? 11.200 2.065 -27.996 1.00 56.09 95 ASN A CA 1
ATOM 760 C C . ASN A 1 95 ? 11.557 2.787 -29.310 1.00 56.09 95 ASN A C 1
ATOM 762 O O . ASN A 1 95 ? 11.931 2.151 -30.284 1.00 56.09 95 ASN A O 1
ATOM 766 N N . VAL A 1 96 ? 11.505 4.125 -29.324 1.00 55.66 96 VAL A N 1
ATOM 767 C CA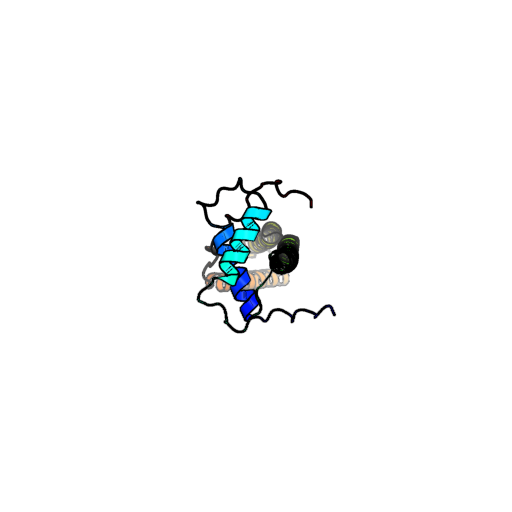 . VAL A 1 96 ? 11.927 4.966 -30.447 1.00 55.66 96 VAL A CA 1
ATOM 768 C C . VAL A 1 96 ? 13.436 4.879 -30.700 1.00 55.66 96 VAL A C 1
ATOM 770 O O . VAL A 1 96 ? 13.829 4.810 -31.858 1.00 55.66 96 VAL A O 1
ATOM 773 N N . ASP A 1 97 ? 14.278 4.826 -29.668 1.00 57.41 97 ASP A N 1
ATOM 774 C CA . ASP A 1 97 ? 15.738 4.736 -29.811 1.00 57.41 97 ASP A CA 1
ATOM 775 C C . ASP A 1 97 ? 16.164 3.366 -30.341 1.00 57.41 97 ASP A C 1
ATOM 777 O O . ASP A 1 97 ? 16.945 3.296 -31.293 1.00 57.41 97 ASP A O 1
ATOM 781 N N . ILE A 1 98 ? 15.579 2.295 -29.795 1.00 59.25 98 ILE A N 1
ATOM 782 C CA . ILE A 1 98 ? 15.780 0.915 -30.265 1.00 59.25 98 ILE A CA 1
ATOM 783 C C . ILE A 1 98 ? 15.315 0.796 -31.722 1.00 59.25 98 ILE A C 1
ATOM 785 O O . ILE A 1 98 ? 16.097 0.421 -32.595 1.00 59.25 98 ILE A O 1
ATOM 789 N N . ASN A 1 99 ? 14.097 1.261 -32.024 1.00 63.00 99 ASN A N 1
ATOM 790 C CA . ASN A 1 99 ? 13.569 1.269 -33.389 1.00 63.00 99 ASN A CA 1
ATOM 791 C C . ASN A 1 99 ? 14.424 2.125 -34.335 1.00 63.00 99 ASN A C 1
ATOM 793 O O . ASN A 1 99 ? 14.554 1.799 -35.512 1.00 63.00 99 ASN A O 1
ATOM 797 N N . SER A 1 100 ? 15.011 3.226 -33.856 1.00 68.31 100 SER A N 1
ATOM 798 C CA . SER A 1 100 ? 15.862 4.090 -34.679 1.00 68.31 100 SER A CA 1
ATOM 799 C C . SER A 1 100 ? 17.178 3.414 -35.057 1.00 68.31 100 SER A C 1
ATOM 801 O O . SER A 1 100 ? 17.647 3.589 -36.185 1.00 68.31 100 SER A O 1
ATOM 803 N N . HIS A 1 101 ? 17.765 2.648 -34.136 1.00 70.38 101 HIS A N 1
ATOM 804 C CA . HIS A 1 101 ? 18.980 1.884 -34.378 1.00 70.38 101 HIS A CA 1
ATOM 805 C C . HIS A 1 101 ? 18.698 0.754 -35.370 1.00 70.38 101 HIS A C 1
ATOM 807 O O . HIS A 1 101 ? 19.351 0.677 -36.411 1.00 70.38 101 HIS A O 1
ATOM 813 N N . ASP A 1 102 ? 17.648 -0.026 -35.121 1.00 76.88 102 ASP A N 1
ATOM 814 C CA . ASP A 1 102 ? 17.253 -1.136 -35.988 1.00 76.88 102 ASP A CA 1
ATOM 815 C C . ASP A 1 102 ? 16.900 -0.653 -37.400 1.00 76.88 102 ASP A C 1
ATOM 817 O O . ASP A 1 102 ? 17.328 -1.239 -38.396 1.00 76.88 102 ASP A O 1
ATOM 821 N N . LEU A 1 103 ? 16.216 0.490 -37.519 1.00 74.50 103 LEU A N 1
ATOM 822 C CA . LEU A 1 103 ? 15.897 1.088 -38.815 1.00 74.50 103 LEU A CA 1
ATOM 823 C C . LEU A 1 103 ? 17.149 1.558 -39.575 1.00 74.50 103 LEU A C 1
ATOM 825 O O . LEU A 1 103 ? 17.174 1.495 -40.807 1.00 74.50 103 LEU A O 1
ATOM 829 N N . LYS A 1 104 ? 18.185 2.048 -38.879 1.00 81.06 104 LYS A N 1
ATOM 830 C CA . LYS A 1 104 ? 19.466 2.411 -39.511 1.00 81.06 104 LYS A CA 1
ATOM 831 C C . LYS A 1 104 ? 20.183 1.166 -40.025 1.00 81.06 104 LYS A C 1
ATOM 833 O O . LYS A 1 104 ? 20.571 1.152 -41.191 1.00 81.06 104 LYS A O 1
ATOM 838 N N . THR A 1 105 ? 20.265 0.118 -39.208 1.00 82.81 105 THR A N 1
ATOM 839 C CA . THR A 1 105 ? 20.874 -1.161 -39.592 1.00 82.81 105 THR A CA 1
ATOM 840 C C . THR A 1 105 ? 20.176 -1.771 -40.808 1.00 82.81 105 THR A C 1
ATOM 842 O O . THR A 1 105 ? 20.836 -2.083 -41.795 1.00 82.81 105 THR A O 1
ATOM 845 N N . VAL A 1 106 ? 18.840 -1.834 -40.814 1.00 82.44 106 VAL A N 1
ATOM 846 C CA . VAL A 1 106 ? 18.067 -2.355 -41.958 1.00 82.44 106 VAL A CA 1
ATOM 847 C C . VAL A 1 106 ? 18.296 -1.522 -43.225 1.00 82.44 106 VAL A C 1
ATOM 849 O O . VAL A 1 106 ? 18.411 -2.064 -44.324 1.00 82.44 106 VAL A O 1
ATOM 852 N N . LYS A 1 107 ? 18.400 -0.191 -43.109 1.00 82.88 107 LYS A N 1
ATOM 853 C CA . LYS A 1 107 ? 18.707 0.677 -44.259 1.00 82.88 107 LYS A CA 1
ATOM 854 C C . LYS A 1 107 ? 20.100 0.419 -44.830 1.00 82.88 107 LYS A C 1
ATOM 856 O O . LYS A 1 107 ? 20.261 0.485 -46.046 1.00 82.88 107 LYS A O 1
ATOM 861 N N . GLU A 1 108 ? 21.098 0.165 -43.993 1.00 85.06 108 GLU A N 1
ATOM 862 C CA . GLU A 1 108 ? 22.464 -0.146 -44.432 1.00 85.06 108 GLU A CA 1
ATOM 863 C C . GLU A 1 108 ? 22.553 -1.529 -45.082 1.00 85.06 108 GLU A C 1
ATOM 865 O O . GLU A 1 108 ? 23.087 -1.653 -46.185 1.00 85.06 108 GLU A O 1
ATOM 870 N N . GLU A 1 109 ? 21.930 -2.540 -44.478 1.00 85.88 109 GLU A N 1
ATOM 871 C CA . GLU A 1 109 ? 21.826 -3.888 -45.043 1.00 85.88 109 GLU A CA 1
ATOM 872 C C . GLU A 1 109 ? 21.110 -3.874 -46.409 1.00 85.88 109 GLU A C 1
ATOM 874 O O . GLU A 1 109 ? 21.583 -4.481 -47.374 1.00 85.88 109 GLU A O 1
ATOM 879 N N . ASN A 1 110 ? 20.032 -3.093 -46.551 1.00 84.31 110 ASN A N 1
ATOM 880 C CA . ASN A 1 110 ? 19.322 -2.929 -47.824 1.00 84.31 110 ASN A CA 1
ATOM 881 C C . ASN A 1 110 ? 20.176 -2.259 -48.910 1.00 84.31 110 ASN A C 1
ATOM 883 O O . ASN A 1 110 ? 20.070 -2.626 -50.082 1.00 84.31 110 ASN A O 1
ATOM 887 N N . LYS A 1 111 ? 21.058 -1.314 -48.551 1.00 86.50 111 LYS A N 1
ATOM 888 C CA . LYS A 1 111 ? 22.017 -0.736 -49.511 1.00 86.50 111 LYS A CA 1
ATOM 889 C C . LYS A 1 111 ? 22.973 -1.807 -50.036 1.00 86.50 111 LYS A C 1
ATOM 891 O O . LYS A 1 111 ? 23.210 -1.872 -51.241 1.00 86.50 111 LYS A O 1
ATOM 896 N N . ILE A 1 112 ? 23.470 -2.679 -49.156 1.00 85.25 112 ILE A N 1
ATOM 897 C CA . ILE A 1 112 ? 24.341 -3.800 -49.539 1.00 85.25 112 ILE A CA 1
ATOM 898 C C . ILE A 1 112 ? 23.584 -4.792 -50.430 1.00 85.25 112 ILE A C 1
ATOM 900 O O . ILE A 1 112 ? 24.153 -5.283 -51.404 1.00 85.25 112 ILE A O 1
ATOM 904 N N . MET A 1 113 ? 22.301 -5.056 -50.165 1.00 82.25 113 MET A N 1
ATOM 905 C CA . MET A 1 113 ? 21.453 -5.929 -50.992 1.00 82.25 113 MET A CA 1
ATOM 906 C C . MET A 1 113 ? 21.097 -5.355 -52.366 1.00 82.25 113 MET A C 1
ATOM 908 O O . MET A 1 113 ? 20.948 -6.121 -53.315 1.00 82.25 113 MET A O 1
ATOM 912 N N . ALA A 1 114 ? 20.994 -4.032 -52.497 1.00 81.56 114 ALA A N 1
ATOM 913 C CA . ALA A 1 114 ? 20.618 -3.375 -53.750 1.00 81.56 114 ALA A CA 1
ATOM 914 C C . ALA A 1 114 ? 21.804 -3.102 -54.701 1.00 81.56 114 ALA A C 1
ATOM 916 O O . ALA A 1 114 ? 21.595 -2.844 -55.881 1.00 81.56 114 ALA A O 1
ATOM 917 N N . MET A 1 115 ? 23.047 -3.154 -54.211 1.00 82.00 115 MET A N 1
ATOM 918 C CA . MET A 1 115 ? 24.257 -2.860 -54.999 1.00 82.00 115 MET A CA 1
ATOM 919 C C . MET A 1 115 ? 24.479 -3.818 -56.198 1.00 82.00 115 MET A C 1
ATOM 921 O O . MET A 1 115 ? 24.317 -5.026 -56.090 1.00 82.00 115 MET A O 1
ATOM 925 N N . ASP A 1 116 ? 24.912 -3.359 -57.367 1.00 83.25 116 ASP A N 1
ATOM 926 C CA . ASP A 1 116 ? 25.272 -4.310 -58.433 1.00 83.25 116 ASP A CA 1
ATOM 927 C C . ASP A 1 116 ? 26.702 -4.844 -58.242 1.00 83.25 116 ASP A C 1
ATOM 929 O O . ASP A 1 116 ? 27.687 -4.172 -58.544 1.00 83.25 116 ASP A O 1
ATOM 933 N N . LEU A 1 117 ? 26.820 -6.081 -57.756 1.00 75.75 117 LEU A N 1
ATOM 934 C CA . LEU A 1 117 ? 28.108 -6.727 -57.481 1.00 75.75 117 LEU A CA 1
ATOM 935 C C . LEU A 1 117 ? 28.888 -7.111 -58.744 1.00 75.75 117 LEU A C 1
ATOM 937 O O . LEU A 1 117 ? 30.078 -7.412 -58.646 1.00 75.75 117 LEU A O 1
ATOM 941 N N . SER A 1 118 ? 28.242 -7.130 -59.914 1.00 76.94 118 SER A N 1
ATOM 942 C CA . SER A 1 118 ? 28.902 -7.448 -61.185 1.00 76.94 118 SER A CA 1
ATOM 943 C C . SER A 1 118 ? 29.778 -6.300 -61.701 1.00 76.94 118 SER A C 1
ATOM 945 O O . SER A 1 118 ? 30.707 -6.539 -62.467 1.00 76.94 118 SER A O 1
ATOM 947 N N . SER A 1 119 ? 29.533 -5.079 -61.211 1.00 80.69 119 SER A N 1
ATOM 948 C CA . SER A 1 119 ? 30.272 -3.860 -61.562 1.00 80.69 119 SER A CA 1
ATOM 949 C C . SER A 1 119 ? 31.558 -3.630 -60.752 1.00 80.69 119 SER A C 1
ATOM 951 O O . SER A 1 119 ? 32.335 -2.728 -61.066 1.00 80.69 119 SER A O 1
ATOM 953 N N . ILE A 1 120 ? 31.813 -4.444 -59.720 1.00 82.38 120 ILE A N 1
ATOM 954 C CA . ILE A 1 120 ? 33.016 -4.340 -58.886 1.00 82.38 120 ILE A CA 1
ATOM 955 C C . ILE A 1 120 ? 34.191 -5.007 -59.610 1.00 82.38 120 ILE A C 1
ATOM 957 O O . ILE A 1 120 ? 34.208 -6.224 -59.798 1.00 82.38 120 ILE A O 1
ATOM 961 N N . VAL A 1 121 ? 35.176 -4.191 -59.995 1.00 81.00 121 VAL A N 1
ATOM 962 C CA . VAL A 1 121 ? 36.374 -4.614 -60.743 1.00 81.00 121 VAL A CA 1
ATOM 963 C C . VAL A 1 121 ? 37.317 -5.465 -59.887 1.00 81.00 121 VAL A C 1
ATOM 965 O O . VAL A 1 121 ? 37.922 -6.405 -60.395 1.00 81.00 121 VAL A O 1
ATOM 968 N N . ASP A 1 122 ? 37.423 -5.158 -58.592 1.00 90.31 122 ASP A N 1
ATOM 969 C CA . ASP A 1 122 ? 38.307 -5.860 -57.660 1.00 90.31 122 ASP A CA 1
ATOM 970 C C . ASP A 1 122 ? 37.696 -7.196 -57.171 1.00 90.31 122 ASP A C 1
ATOM 972 O O . ASP A 1 122 ? 36.627 -7.192 -56.543 1.00 90.31 122 ASP A O 1
ATOM 976 N N . PRO A 1 123 ? 38.340 -8.351 -57.435 1.00 85.94 123 PRO A N 1
ATOM 977 C CA . PRO A 1 123 ? 37.796 -9.661 -57.078 1.00 85.94 123 PRO A CA 1
ATOM 978 C C . PRO A 1 123 ? 37.607 -9.880 -55.573 1.00 85.94 123 PRO A C 1
ATOM 980 O O . PRO A 1 123 ? 36.623 -10.516 -55.182 1.00 85.94 123 PRO A O 1
ATOM 983 N N . ASP A 1 124 ? 38.506 -9.342 -54.748 1.00 86.69 124 ASP A N 1
ATOM 984 C CA . ASP A 1 124 ? 38.491 -9.530 -53.295 1.00 86.69 124 ASP A CA 1
ATOM 985 C C . ASP A 1 124 ? 37.358 -8.722 -52.651 1.00 86.69 124 ASP A C 1
ATOM 987 O O . ASP A 1 124 ? 36.559 -9.255 -51.873 1.00 86.69 124 ASP A O 1
ATOM 991 N N . SER A 1 125 ? 37.193 -7.465 -53.068 1.00 81.81 125 SER A N 1
ATOM 992 C CA . SER A 1 125 ? 36.069 -6.612 -52.667 1.00 81.81 125 SER A CA 1
ATOM 993 C C . SER A 1 125 ? 34.731 -7.223 -53.079 1.00 81.81 125 SER A C 1
ATOM 995 O O . SER A 1 125 ? 33.779 -7.255 -52.295 1.00 81.81 125 SER A O 1
ATOM 997 N N . ARG A 1 126 ? 34.646 -7.773 -54.297 1.00 86.06 126 ARG A N 1
ATOM 998 C CA . ARG A 1 126 ? 33.439 -8.458 -54.774 1.00 86.06 126 ARG A CA 1
ATOM 999 C C . ARG A 1 126 ? 33.098 -9.669 -53.903 1.00 86.06 126 ARG A C 1
ATOM 1001 O O . ARG A 1 126 ? 31.936 -9.834 -53.530 1.00 86.06 126 ARG A O 1
ATOM 1008 N N . ALA A 1 127 ? 34.086 -10.491 -53.549 1.00 87.06 127 ALA A N 1
ATOM 1009 C CA . ALA A 1 127 ? 33.885 -11.654 -52.685 1.00 87.06 127 ALA A CA 1
ATOM 1010 C C . ALA A 1 127 ? 33.431 -11.256 -51.269 1.00 87.06 127 ALA A C 1
ATOM 1012 O O . ALA A 1 127 ? 32.543 -11.903 -50.703 1.00 87.06 127 ALA A O 1
ATOM 1013 N N . TYR A 1 128 ? 33.978 -10.164 -50.726 1.00 87.69 128 TYR A N 1
ATOM 1014 C CA . TYR A 1 128 ? 33.580 -9.616 -49.430 1.00 87.69 128 TYR A CA 1
ATOM 1015 C C . TYR A 1 128 ? 32.093 -9.236 -49.401 1.00 87.69 128 TYR A C 1
ATOM 1017 O O . TYR A 1 128 ? 31.336 -9.753 -48.578 1.00 87.69 128 TYR A O 1
ATOM 1025 N N . PHE A 1 129 ? 31.628 -8.419 -50.350 1.00 87.50 129 PHE A N 1
ATOM 1026 C CA . PHE A 1 129 ? 30.218 -8.015 -50.389 1.00 87.50 129 PHE A CA 1
ATOM 1027 C C . PHE A 1 129 ? 29.268 -9.179 -50.718 1.00 87.50 129 PHE A C 1
ATOM 1029 O O . PHE A 1 129 ? 28.142 -9.216 -50.221 1.00 87.50 129 PHE A O 1
ATOM 1036 N N . GLN A 1 130 ? 29.710 -10.173 -51.500 1.00 86.69 130 GLN A N 1
ATOM 1037 C CA . GLN A 1 130 ? 28.953 -11.415 -51.716 1.00 86.69 130 GLN A CA 1
ATOM 1038 C C . GLN A 1 130 ? 28.804 -12.240 -50.431 1.00 86.69 130 GLN A C 1
ATOM 1040 O O . GLN A 1 130 ? 27.751 -12.836 -50.192 1.00 86.69 130 GLN A O 1
ATOM 1045 N N . ALA A 1 131 ? 29.848 -12.314 -49.602 1.00 89.06 131 ALA A N 1
ATOM 1046 C CA . ALA A 1 131 ? 29.771 -12.962 -48.298 1.00 89.06 131 ALA A CA 1
ATOM 1047 C C . ALA A 1 131 ? 28.827 -12.203 -47.356 1.00 89.06 131 ALA A C 1
ATOM 1049 O O . ALA A 1 131 ? 28.000 -12.831 -46.695 1.00 89.06 131 ALA A O 1
ATOM 1050 N N . GLU A 1 132 ? 28.878 -10.871 -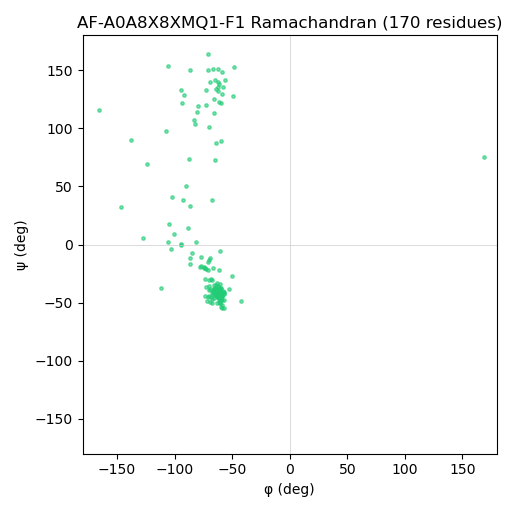47.366 1.00 87.06 132 GLU A N 1
ATOM 1051 C CA . GLU A 1 132 ? 28.027 -10.042 -46.513 1.00 87.06 132 GLU A CA 1
ATOM 1052 C C . GLU A 1 132 ? 26.544 -10.149 -46.894 1.00 87.06 132 GLU A C 1
ATOM 1054 O O . GLU A 1 132 ? 25.696 -10.361 -46.030 1.00 87.06 132 GLU A O 1
ATOM 1059 N N . ARG A 1 133 ? 26.213 -10.171 -48.194 1.00 88.25 133 ARG A N 1
ATOM 1060 C CA . ARG A 1 133 ? 24.841 -10.474 -48.648 1.00 88.25 133 ARG A CA 1
ATOM 1061 C C . ARG A 1 133 ? 24.331 -11.813 -48.154 1.00 88.25 133 ARG A C 1
ATOM 1063 O O . ARG A 1 133 ? 23.178 -11.920 -47.746 1.00 88.25 133 ARG A O 1
ATOM 1070 N N . ARG A 1 134 ? 25.172 -12.848 -48.200 1.00 87.19 134 ARG A N 1
ATOM 1071 C CA . ARG A 1 134 ? 24.782 -14.180 -47.727 1.00 87.19 134 ARG A CA 1
ATOM 1072 C C . ARG A 1 134 ? 24.479 -14.171 -46.232 1.00 87.19 134 ARG A C 1
ATOM 1074 O O . ARG A 1 134 ? 23.490 -14.778 -45.835 1.00 87.19 134 ARG A O 1
ATOM 1081 N N . ARG A 1 135 ? 25.261 -13.445 -45.428 1.00 89.88 135 ARG A N 1
ATOM 1082 C CA . ARG A 1 135 ? 24.989 -13.272 -43.991 1.00 89.88 135 ARG A CA 1
ATOM 1083 C C . ARG A 1 135 ? 23.657 -12.572 -43.742 1.00 89.88 135 ARG A C 1
ATOM 1085 O O . ARG A 1 135 ? 22.865 -13.056 -42.940 1.00 89.88 135 ARG A O 1
ATOM 1092 N N . ILE A 1 136 ? 23.378 -11.487 -44.465 1.00 85.75 136 ILE A N 1
ATOM 1093 C CA . ILE A 1 136 ? 22.120 -10.745 -44.307 1.00 85.75 136 ILE A CA 1
ATOM 1094 C C . ILE A 1 136 ? 20.917 -11.615 -44.725 1.00 85.75 136 ILE A C 1
ATOM 1096 O O . ILE A 1 136 ? 19.924 -11.663 -44.006 1.00 85.75 136 ILE A O 1
ATOM 1100 N N . LEU A 1 137 ? 21.004 -12.377 -45.827 1.00 84.69 137 LEU A N 1
ATOM 1101 C CA . LEU A 1 137 ? 19.935 -13.304 -46.241 1.00 84.69 137 LEU A CA 1
ATOM 1102 C C . LEU A 1 137 ? 19.668 -14.396 -45.196 1.00 84.69 137 LEU A C 1
ATOM 1104 O O . LEU A 1 137 ? 18.514 -14.725 -44.933 1.00 84.69 137 LEU A O 1
ATOM 1108 N N . GLN A 1 138 ? 20.722 -14.942 -44.585 1.00 86.31 138 GLN A N 1
ATOM 1109 C CA . GLN A 1 138 ? 20.593 -15.933 -43.514 1.00 86.31 138 GLN A CA 1
ATOM 1110 C C . GLN A 1 138 ? 19.926 -15.341 -42.270 1.00 86.31 138 GLN A C 1
ATOM 1112 O O . GLN A 1 138 ? 19.035 -15.967 -41.701 1.00 86.31 138 GLN A O 1
ATOM 1117 N N . LYS A 1 139 ? 20.310 -14.119 -41.884 1.00 85.00 139 LYS A N 1
ATOM 1118 C CA . LYS A 1 139 ? 19.692 -13.382 -40.775 1.00 85.00 139 LYS A CA 1
ATOM 1119 C C . LYS A 1 139 ? 18.194 -13.153 -41.013 1.00 85.00 139 LYS A C 1
ATOM 1121 O O . LYS A 1 139 ? 17.397 -13.397 -40.113 1.00 85.00 139 LYS A O 1
ATOM 1126 N N . ILE A 1 140 ? 17.806 -12.754 -42.228 1.00 80.12 140 ILE A N 1
ATOM 1127 C CA . ILE A 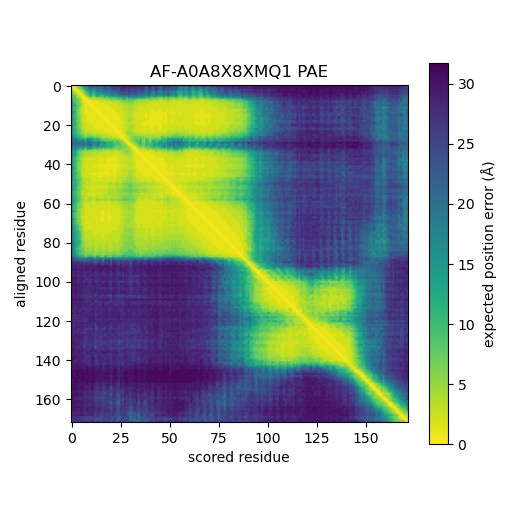1 140 ? 16.397 -12.550 -42.610 1.00 80.12 140 ILE A CA 1
ATOM 1128 C C . ILE A 1 140 ? 15.611 -13.867 -42.557 1.00 80.12 140 ILE A C 1
ATOM 1130 O O . ILE A 1 140 ? 14.500 -13.888 -42.032 1.00 80.12 140 ILE A O 1
ATOM 1134 N N . ALA A 1 141 ? 16.187 -14.965 -43.055 1.00 82.31 141 ALA A N 1
ATOM 1135 C CA . ALA A 1 141 ? 15.549 -16.280 -43.011 1.00 82.31 141 ALA A CA 1
ATOM 1136 C C . ALA A 1 141 ? 15.297 -16.758 -41.567 1.00 82.31 141 ALA A C 1
ATOM 1138 O O . ALA A 1 141 ? 14.240 -17.308 -41.283 1.00 82.31 141 ALA A O 1
ATOM 1139 N N . GLN A 1 142 ? 16.226 -16.490 -40.644 1.00 75.00 142 GLN A N 1
ATOM 1140 C CA . GLN A 1 142 ? 16.088 -16.842 -39.224 1.00 75.00 142 GLN A CA 1
ATOM 1141 C C . GLN A 1 142 ? 15.081 -15.956 -38.470 1.00 75.00 142 GLN A C 1
ATOM 1143 O O . GLN A 1 142 ? 14.460 -16.408 -37.512 1.00 75.00 142 GLN A O 1
ATOM 1148 N N . GLN A 1 143 ? 14.896 -14.697 -38.884 1.00 64.81 143 GLN A N 1
ATOM 1149 C CA . GLN A 1 143 ? 13.946 -13.775 -38.246 1.00 64.81 143 GLN A CA 1
ATOM 1150 C C . GLN A 1 143 ? 12.477 -14.021 -38.631 1.00 64.81 143 GLN A C 1
ATOM 1152 O O . GLN A 1 143 ? 11.596 -13.594 -37.892 1.00 64.81 143 GLN A O 1
ATOM 1157 N N . GLN A 1 144 ? 12.191 -14.721 -39.737 1.00 57.38 144 GLN A N 1
ATOM 1158 C CA . GLN A 1 144 ? 10.817 -15.042 -40.162 1.00 57.38 144 GLN A CA 1
ATOM 1159 C C . GLN A 1 144 ? 10.153 -16.189 -39.369 1.00 57.38 144 GLN A C 1
ATOM 1161 O O . GLN A 1 144 ? 8.945 -16.374 -39.492 1.00 57.38 144 GLN A O 1
ATOM 1166 N N . GLU A 1 145 ? 10.892 -16.933 -38.537 1.00 50.38 145 GLU A N 1
ATOM 1167 C CA . GLU A 1 145 ? 10.367 -18.079 -37.766 1.00 50.38 145 GLU A CA 1
ATOM 1168 C C . GLU A 1 145 ? 9.913 -17.734 -36.329 1.00 50.38 145 GLU A C 1
ATOM 1170 O O . GLU A 1 145 ? 9.425 -18.605 -35.609 1.00 50.38 145 GLU A O 1
ATOM 1175 N N . GLN A 1 146 ? 10.029 -16.476 -35.889 1.00 38.53 146 GLN A N 1
ATOM 1176 C CA . GLN A 1 146 ? 9.524 -16.030 -34.581 1.00 38.53 146 GLN A CA 1
ATOM 1177 C C . GLN A 1 146 ? 8.097 -15.464 -34.729 1.00 38.53 146 GLN A C 1
ATOM 1179 O O . GLN A 1 146 ? 7.909 -14.516 -35.494 1.00 38.53 146 GLN A O 1
ATOM 1184 N N . PRO A 1 147 ? 7.078 -15.999 -34.024 1.00 37.53 147 PRO A N 1
ATOM 1185 C CA . PRO A 1 147 ? 5.739 -15.420 -34.044 1.00 37.53 147 PRO A CA 1
ATOM 1186 C C . PRO A 1 147 ? 5.772 -13.996 -33.469 1.00 37.53 147 PRO A C 1
ATOM 1188 O O . PRO A 1 147 ? 6.344 -13.751 -32.408 1.00 37.53 147 PRO A O 1
ATOM 1191 N N . ASN A 1 148 ? 5.155 -13.050 -34.181 1.00 39.47 148 ASN A N 1
ATOM 1192 C CA . ASN A 1 148 ? 4.969 -11.666 -33.745 1.00 39.47 148 ASN A CA 1
ATOM 1193 C C . ASN A 1 148 ? 4.068 -11.604 -32.500 1.00 39.47 148 ASN A C 1
ATOM 1195 O O . ASN A 1 148 ? 2.861 -11.409 -32.623 1.00 39.47 148 ASN A O 1
ATOM 1199 N N . ASP A 1 149 ? 4.642 -11.717 -31.305 1.00 34.41 149 ASP A N 1
ATOM 1200 C CA . ASP A 1 149 ? 3.913 -11.636 -30.029 1.00 34.41 149 ASP A CA 1
ATOM 1201 C C . ASP A 1 149 ? 3.754 -10.180 -29.526 1.00 34.41 149 ASP A C 1
ATOM 1203 O O . ASP A 1 149 ? 3.787 -9.885 -28.333 1.00 34.41 149 ASP A O 1
ATOM 1207 N N . TYR A 1 150 ? 3.613 -9.208 -30.438 1.00 38.50 150 TYR A N 1
ATOM 1208 C CA . TYR A 1 150 ? 3.553 -7.775 -30.085 1.00 38.50 150 TYR A CA 1
ATOM 1209 C C . TYR A 1 150 ? 2.140 -7.263 -29.783 1.00 38.50 150 TYR A C 1
ATOM 1211 O O . TYR A 1 150 ? 1.907 -6.053 -29.752 1.00 38.50 150 TYR A O 1
ATOM 1219 N N . ALA A 1 151 ? 1.180 -8.157 -29.582 1.00 41.69 151 ALA A N 1
ATOM 1220 C CA . ALA A 1 151 ? -0.203 -7.795 -29.324 1.00 41.69 151 ALA A CA 1
ATOM 1221 C C . ALA A 1 151 ? -0.673 -8.409 -28.007 1.00 41.69 151 ALA A C 1
ATOM 1223 O O . ALA A 1 151 ? -1.490 -9.311 -28.038 1.00 41.69 151 ALA A O 1
ATOM 1224 N N . THR A 1 152 ? -0.144 -7.915 -26.879 1.00 41.75 152 THR A N 1
ATOM 1225 C CA . THR A 1 152 ? -0.861 -7.688 -25.600 1.00 41.75 152 THR A CA 1
ATOM 1226 C C . THR A 1 152 ? 0.140 -7.381 -24.485 1.00 41.75 152 THR A C 1
ATOM 1228 O O . THR A 1 152 ? 0.415 -8.195 -23.612 1.00 41.75 152 THR A O 1
ATOM 1231 N N . GLY A 1 153 ? 0.686 -6.167 -24.495 1.00 36.81 153 GLY A N 1
ATOM 1232 C CA . GLY A 1 153 ? 1.393 -5.590 -23.348 1.00 36.81 153 GLY A CA 1
ATOM 1233 C C . GLY A 1 153 ? 0.464 -4.751 -22.470 1.00 36.81 153 GLY A C 1
ATOM 1234 O O . GLY A 1 153 ? 0.854 -3.674 -22.034 1.00 36.8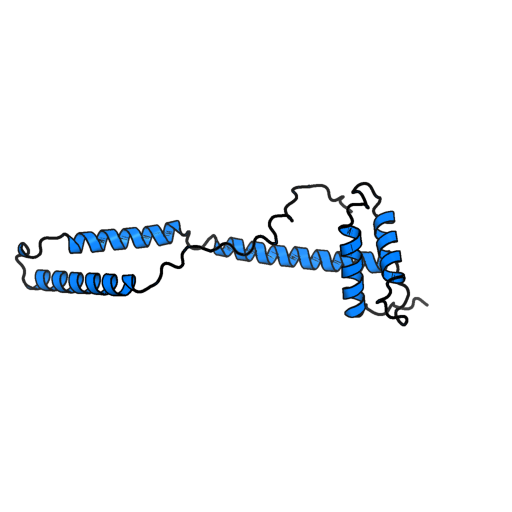1 153 GLY A O 1
ATOM 1235 N N . THR A 1 154 ? -0.781 -5.187 -22.271 1.00 38.44 154 THR A N 1
ATOM 1236 C CA . THR A 1 154 ? -1.714 -4.569 -21.323 1.00 38.44 154 THR A CA 1
ATOM 1237 C C . THR A 1 154 ? -1.843 -5.526 -20.152 1.00 38.44 154 THR A C 1
ATOM 1239 O O . THR A 1 154 ? -2.572 -6.513 -20.222 1.00 38.44 154 THR A O 1
ATOM 1242 N N . TYR A 1 155 ? -1.095 -5.257 -19.081 1.00 33.06 155 TYR A N 1
ATOM 1243 C CA . TYR A 1 155 ? -1.381 -5.879 -17.794 1.00 33.06 155 TYR A CA 1
ATOM 1244 C C . TYR A 1 155 ? -2.839 -5.569 -17.411 1.00 33.06 155 TYR A C 1
ATOM 1246 O O . TYR A 1 155 ? -3.302 -4.460 -17.694 1.00 33.06 155 TYR A O 1
ATOM 1254 N N . PRO A 1 156 ? -3.570 -6.523 -16.806 1.00 37.19 156 PRO A N 1
ATOM 1255 C CA . PRO A 1 156 ? -4.974 -6.354 -16.453 1.00 37.19 156 PRO A CA 1
ATOM 1256 C C . PRO A 1 156 ? -5.205 -5.038 -15.706 1.00 37.19 156 PRO A C 1
ATOM 1258 O O . PRO A 1 156 ? -4.538 -4.763 -14.708 1.00 37.19 156 PRO A O 1
ATOM 1261 N N . SER A 1 157 ? -6.160 -4.246 -16.192 1.00 40.91 157 SER A N 1
ATOM 1262 C CA . SER A 1 157 ? -6.547 -2.900 -15.744 1.00 40.91 157 SER A CA 1
ATOM 1263 C C . SER A 1 157 ? -7.183 -2.857 -14.343 1.00 40.91 157 SER A C 1
ATOM 1265 O O . SER A 1 157 ? -8.129 -2.112 -14.096 1.00 40.91 157 SER A O 1
ATOM 1267 N N . TYR A 1 158 ? -6.696 -3.666 -13.400 1.00 44.31 158 TYR A N 1
ATOM 1268 C CA . TYR A 1 158 ? -7.241 -3.765 -12.045 1.00 44.31 158 TYR A CA 1
ATOM 1269 C C . TYR A 1 158 ? -7.001 -2.509 -11.190 1.00 44.31 158 TYR A C 1
ATOM 1271 O O . TYR A 1 158 ? -7.609 -2.382 -10.132 1.00 44.31 158 TYR A O 1
ATOM 1279 N N . PHE A 1 159 ? -6.154 -1.569 -11.632 1.00 39.88 159 PHE A N 1
ATOM 1280 C CA . PHE A 1 159 ? -5.711 -0.438 -10.806 1.00 39.88 159 PHE A CA 1
ATOM 1281 C C . PHE A 1 159 ? -5.893 0.955 -11.430 1.00 39.88 159 PHE A C 1
ATOM 1283 O O . PHE A 1 159 ? -5.518 1.945 -10.802 1.00 39.88 159 PHE A O 1
ATOM 1290 N N . ASP A 1 160 ? -6.528 1.076 -12.601 1.00 42.78 160 ASP A N 1
ATOM 1291 C CA . ASP A 1 160 ? -6.722 2.381 -13.262 1.00 42.78 160 ASP A CA 1
ATOM 1292 C C . ASP A 1 160 ? -7.722 3.308 -12.535 1.00 42.78 160 ASP A C 1
ATOM 1294 O O . ASP A 1 160 ? -7.743 4.511 -12.780 1.00 42.78 160 ASP A O 1
ATOM 1298 N N . ASN A 1 161 ? -8.501 2.790 -11.576 1.00 40.28 161 ASN A N 1
ATOM 1299 C CA . ASN A 1 161 ? -9.522 3.559 -10.849 1.00 40.28 161 ASN A CA 1
ATOM 1300 C C . ASN A 1 161 ? -9.122 4.041 -9.442 1.00 40.28 161 ASN A C 1
ATOM 1302 O O . ASN A 1 161 ? -9.969 4.571 -8.728 1.00 40.28 161 ASN A O 1
ATOM 1306 N N . ILE A 1 162 ? -7.856 3.919 -9.020 1.00 47.28 162 ILE A N 1
ATOM 1307 C CA . ILE A 1 162 ? -7.423 4.444 -7.699 1.00 47.28 162 ILE A CA 1
ATOM 1308 C C . ILE A 1 162 ? -6.826 5.867 -7.811 1.00 47.28 162 ILE A C 1
ATOM 1310 O O . ILE A 1 162 ? -6.455 6.498 -6.824 1.00 47.28 162 ILE A O 1
ATOM 1314 N N . GLY A 1 163 ? -6.777 6.427 -9.024 1.00 42.44 163 GLY A N 1
ATOM 1315 C CA . GLY A 1 163 ? -6.259 7.765 -9.321 1.00 42.44 163 GLY A CA 1
ATOM 1316 C C . GLY A 1 163 ? -7.307 8.877 -9.260 1.00 42.44 163 GLY A C 1
ATOM 1317 O O . GLY A 1 163 ? -7.415 9.663 -10.197 1.00 42.44 163 GLY A O 1
ATOM 1318 N N . GLY A 1 164 ? -8.086 8.964 -8.182 1.00 32.62 164 GLY A N 1
ATOM 1319 C CA . GLY A 1 164 ? -8.901 10.148 -7.917 1.00 32.62 164 GLY A CA 1
ATOM 1320 C C . GLY A 1 164 ? -8.008 11.328 -7.537 1.00 32.62 164 GLY A C 1
ATOM 1321 O O . GLY A 1 164 ? -7.551 11.419 -6.399 1.00 32.62 164 GLY A O 1
ATOM 1322 N N . SER A 1 165 ? -7.758 12.235 -8.483 1.00 46.59 165 SER A N 1
ATOM 1323 C CA . SER A 1 165 ? -7.206 13.568 -8.223 1.00 46.59 165 SER A CA 1
ATOM 1324 C C . SER A 1 165 ? -8.146 14.337 -7.293 1.00 46.59 165 SER A C 1
ATOM 1326 O O . SER A 1 165 ? -9.056 15.032 -7.733 1.00 46.59 165 SER A O 1
ATOM 1328 N N . GLY A 1 166 ? -7.928 14.185 -5.993 1.00 36.69 166 GLY A N 1
ATOM 1329 C CA . GLY A 1 166 ? -8.585 14.933 -4.936 1.00 36.69 166 GLY A CA 1
ATOM 1330 C C . GLY A 1 166 ? -7.545 15.307 -3.896 1.00 36.69 166 GLY A C 1
ATOM 1331 O O . GLY A 1 166 ? -7.296 14.564 -2.952 1.00 36.69 166 GLY A O 1
ATOM 1332 N N . SER A 1 167 ? -6.917 16.464 -4.076 1.00 42.25 167 SER A N 1
ATOM 1333 C CA . SER A 1 167 ? -6.164 17.169 -3.040 1.00 42.25 167 SER A CA 1
ATOM 1334 C C . SER A 1 167 ? -7.123 17.623 -1.931 1.00 42.25 167 SER A C 1
ATOM 1336 O O . SER A 1 167 ? -7.487 18.793 -1.854 1.00 42.25 167 SER A O 1
ATOM 1338 N N . GLY A 1 168 ? -7.598 16.673 -1.126 1.00 41.69 168 GLY A N 1
ATOM 1339 C CA . GLY A 1 168 ? -8.629 16.882 -0.110 1.00 41.69 168 GLY A CA 1
ATOM 1340 C C . GLY A 1 168 ? -8.446 16.005 1.126 1.00 41.69 168 GLY A C 1
ATOM 1341 O O . GLY A 1 168 ? -9.430 15.596 1.733 1.00 41.69 168 GLY A O 1
ATOM 1342 N N . LEU A 1 169 ? -7.203 15.689 1.493 1.00 47.81 169 LEU A N 1
ATOM 1343 C CA . LEU A 1 169 ? -6.897 15.155 2.820 1.00 47.81 169 LEU A CA 1
ATOM 1344 C C . LEU A 1 169 ? -6.557 16.336 3.746 1.00 47.81 169 LEU A C 1
ATOM 1346 O O . LEU A 1 169 ? -5.721 17.154 3.358 1.00 47.81 169 LEU A O 1
ATOM 1350 N N . PRO A 1 170 ? -7.188 16.460 4.930 1.00 39.72 170 PRO A N 1
ATOM 1351 C CA . PRO A 1 170 ? -6.806 17.468 5.910 1.00 39.72 170 PRO A CA 1
ATOM 1352 C C . PRO A 1 170 ? -5.383 17.200 6.400 1.00 39.72 170 PRO A C 1
ATOM 1354 O O . PRO A 1 170 ? -5.064 16.060 6.751 1.00 39.72 170 PRO A O 1
ATOM 1357 N N . ASP A 1 171 ? -4.560 18.247 6.457 1.00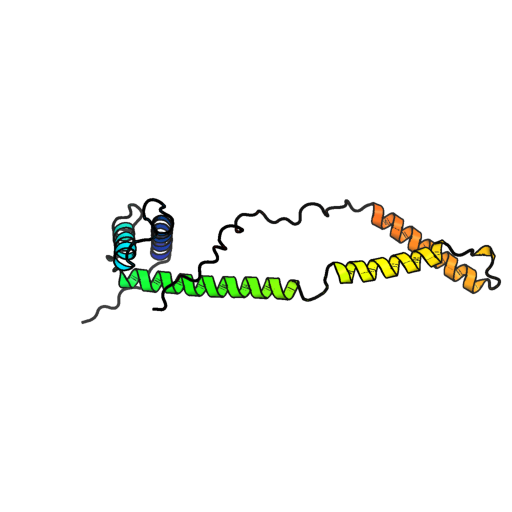 38.66 171 ASP A N 1
ATOM 1358 C CA . ASP A 1 171 ? -3.351 18.228 7.278 1.00 38.66 171 ASP A CA 1
ATOM 1359 C C . ASP A 1 171 ? -3.779 18.049 8.742 1.00 38.66 171 ASP A C 1
ATOM 1361 O O . ASP A 1 171 ? -4.575 18.831 9.270 1.00 38.66 171 ASP A O 1
ATOM 1365 N N . TYR A 1 172 ? -3.266 16.994 9.369 1.00 42.69 172 TYR A N 1
ATOM 1366 C CA . TYR A 1 172 ? -3.314 16.762 10.810 1.00 42.69 172 TYR A CA 1
ATOM 1367 C C . TYR A 1 172 ? -1.891 16.712 11.350 1.00 42.69 172 TYR A C 1
ATOM 1369 O O . TYR A 1 172 ? -1.058 16.005 10.733 1.00 42.69 172 TYR A O 1
#

Secondary structure (DSSP, 8-state):
--PPPPPPPHHHHHHHHHHHHHHHH-TTS-S---HHHHHHHHHHHHHH-TTS-TTSPPPPHHHHHHHHHHHHHHHHHHHHHHHHHHHHHTSS--HHHHHHHHHHHHHHHHHHHHS-GGG---HHHHHHHHHHHHHHHHHHHHHTTS----S------TTTTS------PPP-

Mean predicted aligned error: 17.59 Å

pLDDT: mean 76.56, std 20.1, range [31.0, 96.94]